Protein AF-A0AAN6Y823-F1 (afdb_monomer_lite)

pLDDT: mean 75.79, std 16.63, range [39.41, 92.19]

Structure (mmCIF, N/CA/C/O backbone):
data_AF-A0AAN6Y823-F1
#
_entry.id   AF-A0AAN6Y823-F1
#
loop_
_atom_site.group_PDB
_atom_site.id
_atom_site.type_symbol
_atom_site.label_atom_id
_atom_site.label_alt_id
_atom_site.label_comp_id
_atom_site.label_asym_id
_atom_site.label_entity_id
_atom_site.label_seq_id
_atom_site.pdbx_PDB_ins_code
_atom_site.Cartn_x
_atom_site.Cartn_y
_atom_site.Cartn_z
_atom_site.occupancy
_atom_site.B_iso_or_equiv
_atom_site.auth_seq_id
_atom_site.auth_comp_id
_atom_site.auth_asym_id
_atom_site.auth_atom_id
_atom_site.pdbx_PDB_model_num
ATOM 1 N N . MET A 1 1 ? 47.765 -9.148 41.976 1.00 39.41 1 MET A N 1
ATOM 2 C CA . MET A 1 1 ? 47.552 -10.336 41.123 1.00 39.41 1 MET A CA 1
ATOM 3 C C . MET A 1 1 ? 46.066 -10.441 40.798 1.00 39.41 1 MET A C 1
ATOM 5 O O . MET A 1 1 ? 45.296 -10.513 41.737 1.00 39.41 1 MET A O 1
ATOM 9 N N . ARG A 1 2 ? 45.743 -10.462 39.492 1.00 42.59 2 ARG A N 1
ATOM 10 C CA . ARG A 1 2 ? 44.632 -11.180 38.817 1.00 42.59 2 ARG A CA 1
ATOM 11 C C . ARG A 1 2 ? 43.176 -10.751 39.120 1.00 42.59 2 ARG A C 1
ATOM 13 O O . ARG A 1 2 ? 42.735 -10.850 40.251 1.00 42.59 2 ARG A O 1
ATOM 20 N N . PHE A 1 3 ? 42.524 -10.086 38.146 1.00 47.94 3 PHE A N 1
ATOM 21 C CA . PHE A 1 3 ? 41.499 -10.596 37.183 1.00 47.94 3 PHE A CA 1
ATOM 22 C C . PHE A 1 3 ? 40.163 -10.895 37.886 1.00 47.94 3 PHE A C 1
ATOM 24 O O . PHE A 1 3 ? 40.153 -11.687 38.811 1.00 47.94 3 PHE A O 1
ATOM 31 N N . THR A 1 4 ? 39.030 -10.251 37.588 1.00 53.34 4 THR A N 1
ATOM 32 C CA . THR A 1 4 ? 38.210 -10.333 36.354 1.00 53.34 4 THR A CA 1
ATOM 33 C C . THR A 1 4 ? 37.095 -9.273 36.457 1.00 53.34 4 THR A C 1
ATOM 35 O O . THR A 1 4 ? 36.375 -9.251 37.447 1.00 53.34 4 THR A O 1
ATOM 38 N N . THR A 1 5 ? 37.006 -8.251 35.606 1.00 61.41 5 THR A N 1
ATOM 39 C CA . THR A 1 5 ? 36.263 -8.208 34.327 1.00 61.41 5 THR A CA 1
ATOM 40 C C . THR A 1 5 ? 34.922 -8.957 34.321 1.00 61.41 5 THR A C 1
ATOM 42 O O . THR A 1 5 ? 34.870 -10.128 33.966 1.00 61.41 5 THR A O 1
ATOM 45 N N . THR A 1 6 ? 33.820 -8.253 34.587 1.00 57.88 6 THR A N 1
ATOM 46 C CA . THR A 1 6 ? 32.497 -8.601 34.039 1.00 57.88 6 THR A CA 1
ATOM 47 C C . THR A 1 6 ? 31.843 -7.336 33.512 1.00 57.88 6 THR A C 1
ATOM 49 O O . THR A 1 6 ? 31.247 -6.544 34.238 1.00 57.88 6 THR A O 1
ATOM 52 N N . VAL A 1 7 ? 32.047 -7.148 32.214 1.00 51.66 7 VAL A N 1
ATOM 53 C CA . VAL A 1 7 ? 31.394 -6.167 31.361 1.00 51.66 7 VAL A CA 1
ATOM 54 C C . VAL A 1 7 ? 29.897 -6.476 31.379 1.00 51.66 7 VAL A C 1
ATOM 56 O O . VAL A 1 7 ? 29.468 -7.478 30.813 1.00 51.66 7 VAL A O 1
ATOM 59 N N . PHE A 1 8 ? 29.097 -5.630 32.028 1.00 47.31 8 PHE A N 1
ATOM 60 C CA . PHE A 1 8 ? 27.653 -5.604 31.806 1.00 47.31 8 PHE A CA 1
ATOM 61 C C . PHE A 1 8 ? 27.423 -5.043 30.399 1.00 47.31 8 PHE A C 1
ATOM 63 O O . PHE A 1 8 ? 27.243 -3.842 30.204 1.00 47.31 8 PHE A O 1
ATOM 70 N N . GLN A 1 9 ? 27.496 -5.916 29.392 1.00 46.09 9 GLN A N 1
ATOM 71 C CA . GLN A 1 9 ? 26.961 -5.618 28.073 1.00 46.09 9 GLN A CA 1
ATOM 72 C C . GLN A 1 9 ? 25.439 -5.549 28.202 1.00 46.09 9 GLN A C 1
ATOM 74 O O . GLN A 1 9 ? 24.729 -6.540 28.051 1.00 46.09 9 GLN A O 1
ATOM 79 N N . LEU A 1 10 ? 24.942 -4.349 28.497 1.00 50.97 10 LEU A N 1
ATOM 80 C CA . LEU A 1 10 ? 23.605 -3.929 28.109 1.00 50.97 10 LEU A CA 1
ATOM 81 C C . LEU A 1 10 ? 23.568 -3.970 26.582 1.00 50.97 10 LEU A C 1
ATOM 83 O O . LEU A 1 10 ? 23.885 -2.998 25.899 1.00 50.97 10 LEU A O 1
ATOM 87 N N . VAL A 1 11 ? 23.230 -5.142 26.050 1.00 53.00 11 VAL A N 1
ATOM 88 C CA . VAL A 1 11 ? 22.775 -5.292 24.676 1.00 53.00 11 VAL A CA 1
ATOM 89 C C . VAL A 1 11 ? 21.471 -4.512 24.613 1.00 53.00 11 VAL A C 1
ATOM 91 O O . VAL A 1 11 ? 20.400 -5.016 24.944 1.00 53.00 11 VAL A O 1
ATOM 94 N N . ALA A 1 12 ? 21.587 -3.231 24.264 1.00 50.94 12 ALA A N 1
ATOM 95 C CA . ALA A 1 12 ? 20.480 -2.447 23.772 1.00 50.94 12 ALA A CA 1
ATOM 96 C C . ALA A 1 12 ? 19.975 -3.192 22.539 1.00 50.94 12 ALA A C 1
ATOM 98 O O . ALA A 1 12 ? 20.518 -3.066 21.442 1.00 50.94 12 ALA A O 1
ATOM 99 N N . VAL A 1 13 ? 18.961 -4.028 22.750 1.00 50.78 13 VAL A N 1
ATOM 100 C CA . VAL A 1 13 ? 18.085 -4.507 21.695 1.00 50.78 13 VAL A CA 1
ATOM 101 C C . VAL A 1 13 ? 17.382 -3.253 21.192 1.00 50.78 13 VAL A C 1
ATOM 103 O O . VAL A 1 13 ? 16.276 -2.918 21.606 1.00 50.78 13 VAL A O 1
ATOM 106 N N . LEU A 1 14 ? 18.073 -2.505 20.330 1.00 46.41 14 LEU A N 1
ATOM 107 C CA . LEU A 1 14 ? 17.436 -1.639 19.364 1.00 46.41 14 LEU A CA 1
ATOM 108 C C . LEU A 1 14 ? 16.633 -2.591 18.490 1.00 46.41 14 LEU A C 1
ATOM 110 O O . LEU A 1 14 ? 17.108 -3.097 17.476 1.00 46.41 14 LEU A O 1
ATOM 114 N N . THR A 1 15 ? 15.412 -2.880 18.936 1.00 50.06 15 THR A N 1
ATOM 115 C CA . THR A 1 15 ? 14.332 -3.243 18.042 1.00 50.06 15 THR A CA 1
ATOM 116 C C . THR A 1 15 ? 14.347 -2.160 16.985 1.00 50.06 15 THR A C 1
ATOM 118 O O . THR A 1 15 ? 13.946 -1.023 17.247 1.00 50.06 15 THR A O 1
ATOM 121 N N . ALA A 1 16 ? 14.913 -2.489 15.827 1.00 45.00 16 ALA A N 1
ATOM 122 C CA . ALA A 1 16 ? 14.675 -1.753 14.615 1.00 45.00 16 ALA A CA 1
ATOM 123 C C . ALA A 1 16 ? 13.155 -1.685 14.514 1.00 45.00 16 ALA A C 1
ATOM 125 O O . ALA A 1 16 ? 12.492 -2.664 14.169 1.00 45.00 16 ALA A O 1
ATOM 126 N N . VAL A 1 17 ? 12.593 -0.546 14.914 1.0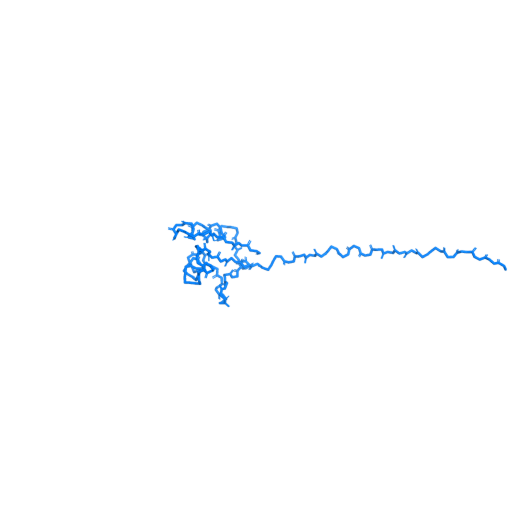0 46.94 17 VAL A N 1
ATOM 127 C CA . VAL A 1 17 ? 11.282 -0.129 14.466 1.00 46.94 17 VAL A CA 1
ATOM 128 C C . VAL A 1 17 ? 11.517 0.055 12.982 1.00 46.94 17 VAL A C 1
ATOM 130 O O . VAL A 1 17 ? 11.950 1.111 12.528 1.00 46.94 17 VAL A O 1
ATOM 133 N N . VAL A 1 18 ? 11.387 -1.046 12.244 1.00 47.66 18 VAL A N 1
ATOM 134 C CA . VAL A 1 18 ? 11.244 -1.024 10.805 1.00 47.66 18 VAL A CA 1
ATOM 135 C C . VAL A 1 18 ? 9.978 -0.214 10.647 1.00 47.66 18 VAL A C 1
ATOM 137 O O . VAL A 1 18 ? 8.887 -0.738 10.840 1.00 47.66 18 VAL A O 1
ATOM 140 N N . ALA A 1 19 ? 10.116 1.098 10.476 1.00 47.53 19 ALA A N 1
ATOM 141 C CA . ALA A 1 19 ? 9.026 1.902 9.993 1.00 47.53 19 ALA A CA 1
ATOM 142 C C . ALA A 1 19 ? 8.715 1.263 8.637 1.00 47.53 19 ALA A C 1
ATOM 144 O O . ALA A 1 19 ? 9.578 1.338 7.755 1.00 47.53 19 ALA A O 1
ATOM 145 N N . PRO A 1 20 ? 7.575 0.559 8.472 1.00 47.81 20 PRO A N 1
ATOM 146 C CA . PRO A 1 20 ? 7.136 0.235 7.130 1.00 47.81 20 PRO A CA 1
ATOM 147 C C . PRO A 1 20 ? 7.146 1.569 6.394 1.00 47.81 20 PRO A C 1
ATOM 149 O O . PRO A 1 20 ? 6.652 2.568 6.931 1.00 47.81 20 PRO A O 1
ATOM 152 N N . ALA A 1 21 ? 7.843 1.651 5.268 1.00 53.25 21 ALA A N 1
ATOM 153 C CA . ALA A 1 21 ? 7.815 2.851 4.456 1.00 53.25 21 ALA A CA 1
ATOM 154 C C . ALA A 1 21 ? 6.381 2.949 3.929 1.00 53.25 21 ALA A C 1
ATOM 156 O O . ALA A 1 21 ? 6.076 2.367 2.896 1.00 53.25 21 ALA A O 1
ATOM 157 N N . MET A 1 22 ? 5.521 3.620 4.709 1.00 67.88 22 MET A N 1
ATOM 158 C CA . MET A 1 22 ? 4.062 3.566 4.646 1.00 67.88 22 MET A CA 1
ATOM 159 C C . MET A 1 22 ? 3.565 4.128 3.322 1.00 67.88 22 MET A C 1
ATOM 161 O O . MET A 1 22 ? 3.183 5.297 3.223 1.00 67.88 22 MET A O 1
ATOM 165 N N . ALA A 1 23 ? 3.570 3.288 2.299 1.00 80.00 23 ALA A N 1
ATOM 166 C CA . ALA A 1 23 ? 3.290 3.665 0.931 1.00 80.00 23 ALA A CA 1
ATOM 167 C C . ALA A 1 23 ? 2.529 2.536 0.239 1.00 80.00 23 ALA A C 1
ATOM 169 O O . ALA A 1 23 ? 2.949 1.381 0.281 1.00 80.00 23 ALA A O 1
ATOM 170 N N . CYS A 1 24 ? 1.396 2.864 -0.380 1.00 84.94 24 CYS A N 1
ATOM 171 C CA . CYS A 1 24 ? 0.649 1.934 -1.216 1.00 84.94 24 CYS A CA 1
ATOM 172 C C . CYS A 1 24 ? 0.817 2.295 -2.697 1.00 84.94 24 CYS A C 1
ATOM 174 O O . CYS A 1 24 ? 0.822 3.474 -3.058 1.00 84.94 24 CYS A O 1
ATOM 176 N N . TYR A 1 25 ? 0.901 1.277 -3.548 1.00 89.19 25 TYR A N 1
ATOM 177 C CA . TYR A 1 25 ? 0.878 1.397 -5.000 1.00 89.19 25 TYR A CA 1
ATOM 178 C C . TYR A 1 25 ? 0.143 0.220 -5.653 1.00 89.19 25 TYR A C 1
ATOM 180 O O . TYR A 1 25 ? 0.092 -0.880 -5.101 1.00 89.19 25 TYR A O 1
ATOM 188 N N . CYS A 1 26 ? -0.487 0.468 -6.798 1.00 89.94 26 CYS A N 1
ATOM 189 C CA . CYS A 1 26 ? -1.079 -0.558 -7.649 1.00 89.94 26 CYS A CA 1
ATOM 190 C C . CYS A 1 26 ? 0.008 -1.113 -8.581 1.00 89.94 26 CYS A C 1
ATOM 192 O O . CYS A 1 26 ? 0.815 -0.363 -9.131 1.00 89.94 26 CYS A O 1
ATOM 194 N N . VAL A 1 27 ? 0.063 -2.436 -8.726 1.00 88.94 27 VAL A N 1
ATOM 195 C CA . VAL A 1 27 ? 1.029 -3.136 -9.580 1.00 88.94 27 VAL A CA 1
ATOM 196 C C . VAL A 1 27 ? 0.279 -3.992 -10.586 1.00 88.94 27 VAL A C 1
ATOM 198 O O . VAL A 1 27 ? -0.558 -4.813 -10.207 1.00 88.94 27 VAL A O 1
ATOM 201 N N . ASN A 1 28 ? 0.611 -3.843 -11.860 1.00 87.12 28 ASN A N 1
ATOM 202 C CA . ASN A 1 28 ? 0.115 -4.675 -12.948 1.00 87.12 28 ASN A CA 1
ATOM 203 C C . ASN A 1 28 ? 1.228 -5.622 -13.456 1.00 87.12 28 ASN A C 1
ATOM 205 O O . ASN A 1 28 ? 2.327 -5.670 -12.903 1.00 87.12 28 ASN A O 1
ATOM 209 N N . ASN A 1 29 ? 0.958 -6.395 -14.514 1.00 81.62 29 ASN A N 1
ATOM 210 C CA . ASN A 1 29 ? 1.948 -7.318 -15.094 1.00 81.62 29 ASN A CA 1
ATOM 211 C C . ASN A 1 29 ? 3.184 -6.615 -15.696 1.00 81.62 29 ASN A C 1
ATOM 213 O O . ASN A 1 29 ? 4.199 -7.270 -15.915 1.00 81.62 29 ASN A O 1
ATOM 217 N N . ALA A 1 30 ? 3.109 -5.308 -15.965 1.00 80.56 30 ALA A N 1
ATOM 218 C CA . ALA A 1 30 ? 4.212 -4.496 -16.476 1.00 80.56 30 ALA A CA 1
ATOM 219 C C . ALA A 1 30 ? 5.016 -3.790 -15.362 1.00 80.56 30 ALA A C 1
ATOM 221 O O . ALA A 1 30 ? 6.131 -3.339 -15.619 1.00 80.56 30 ALA A O 1
ATOM 222 N N . GLY A 1 31 ? 4.493 -3.712 -14.133 1.00 80.56 31 GLY A N 1
ATOM 223 C CA . GLY A 1 31 ? 5.154 -3.078 -12.992 1.00 80.56 31 GLY A CA 1
ATOM 224 C C . GLY A 1 31 ? 4.229 -2.159 -12.196 1.00 80.56 31 GLY A C 1
ATOM 225 O O . GLY A 1 31 ? 3.014 -2.341 -12.179 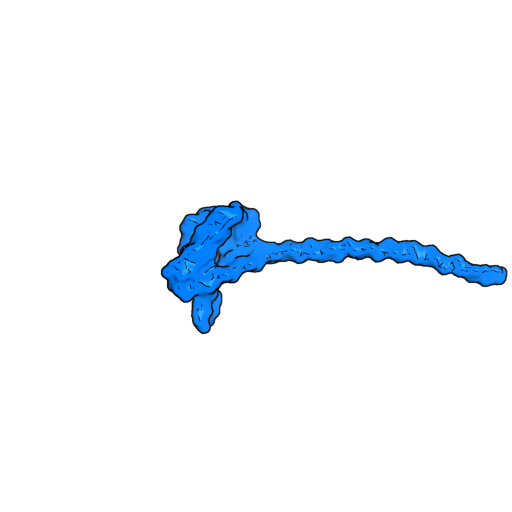1.00 80.56 31 GLY A O 1
ATOM 226 N N . ALA A 1 32 ? 4.812 -1.193 -11.480 1.00 81.12 32 ALA A N 1
ATOM 227 C CA . ALA A 1 32 ? 4.047 -0.199 -10.731 1.00 81.12 32 ALA A CA 1
ATOM 228 C C . ALA A 1 32 ? 3.284 0.726 -11.692 1.00 81.12 32 ALA A C 1
ATOM 230 O O . ALA A 1 32 ? 3.885 1.362 -12.560 1.00 81.12 32 ALA A O 1
ATOM 231 N N . ASP A 1 33 ? 1.969 0.803 -11.514 1.00 85.81 33 ASP A N 1
ATOM 232 C CA . ASP A 1 33 ? 1.084 1.621 -12.331 1.00 85.81 33 ASP A CA 1
ATOM 233 C C . ASP A 1 33 ? 0.762 2.925 -11.600 1.00 85.81 33 ASP A C 1
ATOM 235 O O . ASP A 1 33 ? -0.060 2.992 -10.679 1.00 85.81 33 ASP A O 1
ATOM 239 N N . ASN A 1 34 ? 1.475 3.984 -11.969 1.00 86.94 34 ASN A N 1
ATOM 240 C CA . ASN A 1 34 ? 1.382 5.262 -11.268 1.00 86.94 34 ASN A CA 1
ATOM 241 C C . ASN A 1 34 ? 0.027 5.947 -11.488 1.00 86.94 34 ASN A C 1
ATOM 243 O O . ASN A 1 34 ? -0.436 6.665 -10.602 1.00 86.94 34 ASN A O 1
ATOM 247 N N . GLU A 1 35 ? -0.606 5.739 -12.645 1.00 87.75 35 GLU A N 1
ATOM 248 C CA . GLU A 1 35 ? -1.880 6.374 -12.996 1.00 87.75 35 GLU A CA 1
ATOM 249 C C . GLU A 1 35 ? -3.023 5.801 -12.154 1.00 87.75 35 GLU A C 1
ATOM 251 O O . GLU A 1 35 ? -3.757 6.542 -11.489 1.00 87.75 35 GLU A O 1
ATOM 256 N N . SER A 1 36 ? -3.115 4.476 -12.089 1.00 87.44 36 SER A N 1
ATOM 257 C CA . SER A 1 36 ? -4.105 3.791 -11.270 1.00 87.44 36 SER A CA 1
ATOM 258 C C . SER A 1 36 ? -3.809 3.964 -9.790 1.00 87.44 36 SER A C 1
ATOM 260 O O . SER A 1 36 ? -4.731 4.189 -9.006 1.00 87.44 36 SER A O 1
ATOM 262 N N . THR A 1 37 ? -2.531 3.997 -9.397 1.00 88.00 37 THR A N 1
ATOM 263 C CA . THR A 1 37 ? -2.166 4.341 -8.021 1.00 88.00 37 THR A CA 1
ATOM 264 C C . THR A 1 37 ? -2.636 5.742 -7.644 1.00 88.00 37 THR A C 1
ATOM 266 O O . THR A 1 37 ? -3.251 5.902 -6.591 1.00 88.00 37 THR A O 1
ATOM 269 N N . LEU A 1 38 ? -2.386 6.757 -8.474 1.00 89.56 38 LEU A N 1
ATOM 270 C CA . LEU A 1 38 ? -2.842 8.127 -8.233 1.00 89.56 38 LEU A CA 1
ATOM 271 C C . LEU A 1 38 ? -4.366 8.174 -8.087 1.00 89.56 38 LEU A C 1
ATOM 273 O O . LEU A 1 38 ? -4.886 8.751 -7.127 1.00 89.56 38 LEU A O 1
ATOM 277 N N . LYS A 1 39 ? -5.083 7.539 -9.017 1.00 90.38 39 LYS A N 1
ATOM 278 C CA . LYS A 1 39 ? -6.545 7.468 -9.003 1.00 90.38 39 LYS A CA 1
ATOM 279 C C . LYS A 1 39 ? -7.059 6.817 -7.719 1.00 90.38 39 LYS A C 1
ATOM 281 O O . LYS A 1 39 ? -7.869 7.412 -7.009 1.00 90.38 39 LYS A O 1
ATOM 286 N N . CYS A 1 40 ? -6.526 5.650 -7.369 1.00 89.81 40 CYS A N 1
ATOM 287 C CA . CYS A 1 40 ? -6.913 4.913 -6.173 1.00 89.81 40 CYS A CA 1
ATOM 288 C C . CYS A 1 40 ? -6.506 5.619 -4.878 1.00 89.81 40 CYS A C 1
ATOM 290 O O . CYS A 1 40 ? -7.224 5.538 -3.879 1.00 89.81 40 CYS A O 1
ATOM 292 N N . CYS A 1 41 ? -5.389 6.348 -4.884 1.00 90.00 41 CYS A N 1
ATOM 293 C CA . CYS A 1 41 ? -4.954 7.173 -3.764 1.00 90.00 41 CYS A CA 1
ATOM 294 C C . CYS A 1 41 ? -5.947 8.305 -3.499 1.00 90.00 41 CYS A C 1
ATOM 296 O O . CYS A 1 41 ? -6.380 8.490 -2.360 1.00 90.00 41 CYS A O 1
ATOM 298 N N . ASN A 1 42 ? -6.367 9.002 -4.556 1.00 89.44 42 ASN A N 1
ATOM 299 C CA . ASN A 1 42 ? -7.365 10.062 -4.468 1.00 89.44 42 ASN A CA 1
ATOM 300 C C . ASN A 1 42 ? -8.741 9.521 -4.047 1.00 89.44 42 ASN A C 1
ATOM 302 O O . ASN A 1 42 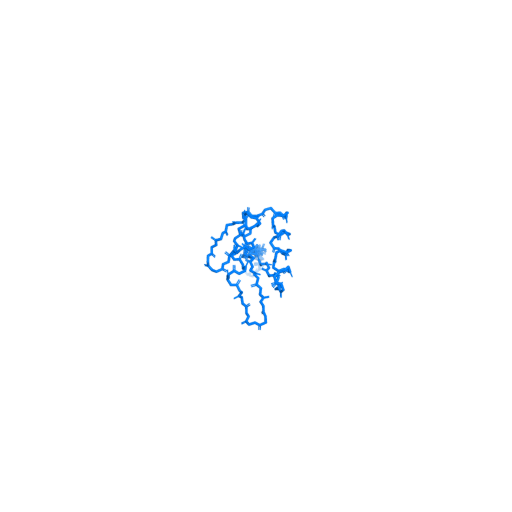? -9.362 10.092 -3.153 1.00 89.44 42 ASN A O 1
ATOM 306 N N . GLU A 1 43 ? -9.196 8.390 -4.602 1.00 88.69 43 GLU A N 1
ATOM 307 C CA . GLU A 1 43 ? -10.462 7.747 -4.195 1.00 88.69 43 GLU A CA 1
ATOM 308 C C . GLU A 1 43 ? -10.458 7.313 -2.723 1.00 88.69 43 GLU A C 1
ATOM 310 O O . GLU A 1 43 ? -11.466 7.407 -2.017 1.00 88.69 43 GLU A O 1
ATOM 315 N N . ALA A 1 44 ? -9.312 6.848 -2.231 1.00 87.38 44 ALA A N 1
ATOM 316 C CA . ALA A 1 44 ? -9.145 6.496 -0.832 1.00 87.38 44 ALA A CA 1
ATOM 317 C C . ALA A 1 44 ? -9.009 7.721 0.092 1.00 87.38 44 ALA A C 1
ATOM 319 O O . ALA A 1 44 ? -9.082 7.566 1.312 1.00 87.38 44 ALA A O 1
ATOM 320 N N . GLY A 1 45 ? -8.822 8.930 -0.447 1.00 85.62 45 GLY A N 1
ATOM 321 C CA . GLY A 1 45 ? -8.514 10.135 0.328 1.00 85.62 45 GLY A CA 1
ATOM 322 C C . GLY A 1 45 ? -7.128 10.084 0.982 1.00 85.62 45 GLY A C 1
ATOM 323 O O . GLY A 1 45 ? -6.946 10.607 2.081 1.00 85.62 45 GLY A O 1
ATOM 324 N N . GLY A 1 46 ? -6.186 9.377 0.355 1.00 84.31 46 GLY A N 1
ATOM 325 C CA . GLY A 1 46 ? -4.779 9.352 0.742 1.00 84.31 46 GLY A CA 1
ATOM 326 C C . GLY A 1 46 ? -4.021 10.570 0.218 1.00 84.31 46 GLY A C 1
ATOM 327 O O . GLY A 1 46 ? -4.537 11.359 -0.574 1.00 84.31 46 GLY A O 1
ATOM 328 N N . LYS A 1 47 ? -2.772 10.730 0.660 1.00 86.38 47 LYS A N 1
ATOM 329 C CA . LYS A 1 47 ? -1.880 11.761 0.122 1.00 86.38 47 LYS A CA 1
ATOM 330 C C . LYS A 1 47 ? -1.043 11.165 -0.995 1.00 86.38 47 LYS A C 1
ATOM 332 O O . LYS A 1 47 ? -0.235 10.272 -0.757 1.00 86.38 47 LYS A O 1
ATOM 337 N N . TRP A 1 48 ? -1.232 11.659 -2.211 1.00 85.19 48 TRP A N 1
ATOM 338 C CA . TRP A 1 48 ? -0.393 11.260 -3.331 1.00 85.19 48 TRP A CA 1
ATOM 339 C C . TRP A 1 48 ? 0.981 11.923 -3.243 1.00 85.19 48 TRP A C 1
ATOM 341 O O . TRP A 1 48 ? 1.088 13.144 -3.127 1.00 85.19 48 TRP A O 1
ATOM 351 N N . LYS A 1 49 ? 2.032 11.113 -3.343 1.00 84.75 49 LYS A N 1
ATOM 352 C CA . LYS A 1 49 ? 3.427 11.539 -3.373 1.00 84.75 49 LYS A CA 1
ATOM 353 C C . LYS A 1 49 ? 4.158 10.719 -4.418 1.00 84.75 49 LYS A C 1
ATOM 355 O O . LYS A 1 49 ? 4.635 9.628 -4.130 1.00 84.75 49 LYS A O 1
ATOM 360 N N . TYR A 1 50 ? 4.215 11.255 -5.633 1.00 79.75 50 TYR A N 1
ATOM 361 C CA . TYR A 1 50 ? 4.738 10.557 -6.803 1.00 79.75 50 TYR A CA 1
ATOM 362 C C . TYR A 1 50 ? 6.032 9.770 -6.498 1.00 79.75 50 TYR A C 1
ATOM 364 O O . TYR A 1 50 ? 6.979 10.370 -5.977 1.00 79.75 50 TYR A O 1
ATOM 372 N N . PRO A 1 51 ? 6.106 8.465 -6.827 1.00 71.75 51 PRO A N 1
ATOM 373 C CA . PRO A 1 51 ? 5.099 7.623 -7.501 1.00 71.75 51 PRO A CA 1
ATOM 374 C C . PRO A 1 51 ? 4.181 6.808 -6.554 1.00 71.75 51 PRO A C 1
ATOM 376 O O . PRO A 1 51 ? 3.626 5.791 -6.953 1.00 71.75 51 PRO A O 1
ATOM 379 N N . LEU A 1 52 ? 4.038 7.199 -5.287 1.00 82.94 52 LEU A N 1
ATOM 380 C CA . LEU A 1 52 ? 3.418 6.397 -4.227 1.00 82.94 52 LEU A CA 1
ATOM 381 C C . LEU A 1 52 ? 2.215 7.103 -3.580 1.00 82.94 52 LEU A C 1
ATOM 383 O O . LEU A 1 52 ? 2.153 8.329 -3.504 1.00 82.94 52 LEU A O 1
ATOM 387 N N . CYS A 1 53 ? 1.293 6.336 -3.002 1.00 86.62 53 CYS A N 1
ATOM 388 C CA . CYS A 1 53 ? 0.282 6.868 -2.089 1.00 86.62 53 CYS A CA 1
ATOM 389 C C . CYS A 1 53 ? 0.773 6.771 -0.639 1.00 86.62 53 CYS A C 1
ATOM 391 O O . CYS A 1 53 ? 0.967 5.663 -0.146 1.00 86.62 53 CYS A O 1
ATOM 393 N N . GLU A 1 54 ? 0.964 7.888 0.066 1.00 86.06 54 GLU A N 1
ATOM 394 C CA . GLU A 1 54 ? 1.364 7.882 1.479 1.00 86.06 54 GLU A CA 1
ATOM 395 C C . GLU A 1 54 ? 0.243 7.315 2.356 1.00 86.06 54 GLU A C 1
ATOM 397 O O . GLU A 1 54 ? -0.842 7.890 2.478 1.00 86.06 54 GLU A O 1
ATOM 402 N N . THR A 1 55 ? 0.534 6.207 3.035 1.00 75.75 55 THR A N 1
ATOM 403 C CA . THR A 1 55 ? -0.436 5.494 3.875 1.00 75.75 55 THR A CA 1
ATOM 404 C C . THR A 1 55 ? -0.296 5.800 5.352 1.00 75.75 55 THR A C 1
ATOM 406 O O . THR A 1 55 ? -1.202 5.478 6.118 1.00 75.75 55 THR A O 1
ATOM 409 N N . PHE A 1 56 ? 0.766 6.509 5.750 1.00 72.56 56 PHE A N 1
ATOM 410 C CA . PHE A 1 56 ? 0.911 7.043 7.107 1.00 72.56 56 PHE A CA 1
ATOM 411 C C . PHE A 1 56 ? -0.276 7.935 7.494 1.00 72.56 56 PHE A C 1
ATOM 413 O O . PHE A 1 56 ? -0.751 7.904 8.624 1.00 72.56 56 PHE A O 1
ATOM 420 N N . SER A 1 57 ? -0.791 8.705 6.531 1.00 70.25 57 SER A N 1
ATOM 421 C CA . SER A 1 57 ? -1.953 9.577 6.734 1.00 70.25 57 SER A CA 1
ATOM 422 C C . SER A 1 57 ? -3.294 8.860 6.520 1.00 70.25 57 SER A C 1
ATOM 424 O O . SER A 1 57 ? -4.341 9.489 6.649 1.00 70.25 57 SER A O 1
ATOM 426 N N . MET A 1 58 ? -3.288 7.569 6.168 1.00 80.06 58 MET A N 1
ATOM 427 C CA . MET A 1 58 ? -4.493 6.819 5.816 1.00 80.06 58 MET A CA 1
ATOM 428 C C . MET A 1 58 ? -4.977 5.949 6.974 1.00 80.06 58 MET A C 1
ATOM 430 O O . MET A 1 58 ? -4.268 5.091 7.506 1.00 80.06 58 MET A O 1
ATOM 434 N N . THR A 1 59 ? -6.258 6.078 7.296 1.00 85.31 59 THR A N 1
ATOM 435 C CA . THR A 1 59 ? -6.946 5.134 8.182 1.00 85.31 59 THR A CA 1
ATOM 436 C C . THR A 1 59 ? -7.019 3.735 7.551 1.00 85.31 59 THR A C 1
ATOM 438 O O . THR A 1 59 ? -6.883 3.555 6.337 1.00 85.31 59 THR A O 1
ATOM 441 N N . ARG A 1 60 ? -7.274 2.702 8.367 1.00 83.38 60 ARG A N 1
ATOM 442 C CA . ARG A 1 60 ? -7.449 1.318 7.883 1.00 83.38 60 ARG A CA 1
ATOM 443 C C . ARG A 1 60 ? -8.524 1.219 6.793 1.00 83.38 60 ARG A C 1
ATOM 445 O O . ARG A 1 60 ? -8.311 0.542 5.793 1.00 83.38 60 ARG A O 1
ATOM 452 N N . SER A 1 61 ? -9.635 1.938 6.948 1.00 87.56 61 SER A N 1
ATOM 453 C CA . SER A 1 61 ? -10.717 1.980 5.958 1.00 87.56 61 SER A CA 1
ATOM 454 C C . SER A 1 61 ? -10.270 2.586 4.629 1.00 87.56 61 SER A C 1
ATOM 456 O O . SER A 1 61 ? -10.643 2.087 3.573 1.00 87.56 61 SER A O 1
ATOM 458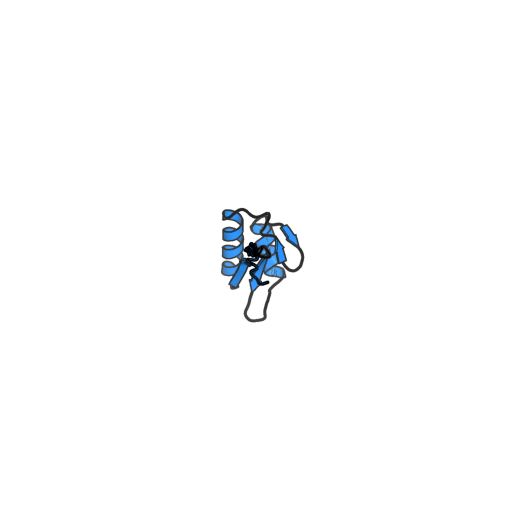 N N . GLN A 1 62 ? -9.439 3.630 4.661 1.00 88.50 62 GLN A N 1
ATOM 459 C CA . GLN A 1 62 ? -8.883 4.232 3.447 1.00 88.50 62 GLN A CA 1
ATOM 460 C C . GLN A 1 62 ? -7.907 3.281 2.751 1.00 88.50 62 GLN A C 1
ATOM 462 O O . GLN A 1 62 ? -7.973 3.126 1.537 1.00 88.50 62 GLN A O 1
ATOM 467 N N . ARG A 1 63 ? -7.060 2.565 3.502 1.00 86.12 63 ARG A N 1
ATOM 468 C CA . ARG A 1 63 ? -6.199 1.520 2.920 1.00 86.12 63 ARG A CA 1
ATOM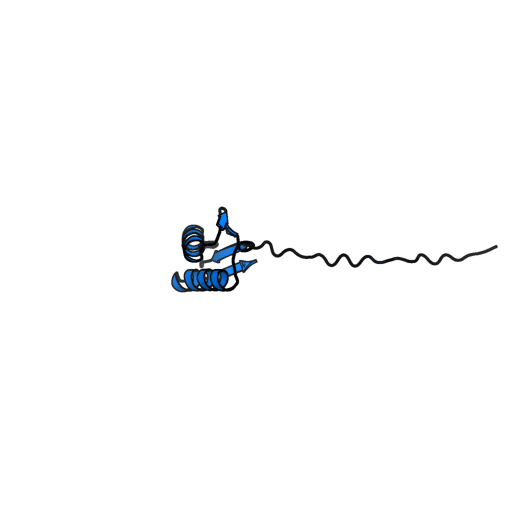 469 C C . ARG A 1 63 ? -7.006 0.419 2.232 1.00 86.12 63 ARG A C 1
ATOM 471 O O . ARG A 1 63 ? -6.660 0.023 1.127 1.00 86.12 63 ARG A O 1
ATOM 478 N N . ILE A 1 64 ? -8.107 -0.027 2.836 1.00 88.69 64 ILE A N 1
ATOM 479 C CA . ILE A 1 64 ? -9.005 -1.012 2.213 1.00 88.69 64 ILE A CA 1
ATOM 480 C C . ILE A 1 64 ? -9.647 -0.438 0.940 1.00 88.69 64 ILE A C 1
ATOM 482 O O . ILE A 1 64 ? -9.698 -1.125 -0.075 1.00 88.69 64 ILE A O 1
ATOM 486 N N . LYS A 1 65 ? -10.086 0.831 0.948 1.00 89.88 65 LYS A N 1
ATOM 487 C CA . LYS A 1 65 ? -10.602 1.504 -0.260 1.00 89.88 65 LYS A CA 1
ATOM 488 C C . LYS A 1 65 ? -9.566 1.536 -1.384 1.00 89.88 65 LYS A C 1
ATOM 490 O O . LYS A 1 65 ? -9.906 1.210 -2.517 1.00 89.88 65 LYS A O 1
ATOM 495 N N . PHE A 1 66 ? -8.317 1.867 -1.060 1.00 89.81 66 PHE A N 1
ATOM 496 C CA . PHE A 1 66 ? -7.211 1.848 -2.014 1.00 89.81 66 PHE A CA 1
ATOM 497 C C . PHE A 1 66 ? -6.997 0.443 -2.596 1.00 89.81 66 PHE A C 1
ATOM 499 O O . PHE A 1 66 ? -6.979 0.274 -3.812 1.00 89.81 66 PHE A O 1
ATOM 506 N N . GLN A 1 67 ? -6.912 -0.578 -1.735 1.00 89.12 67 GLN A N 1
ATOM 507 C CA . GLN A 1 67 ? -6.725 -1.972 -2.153 1.00 89.12 67 GLN A CA 1
ATOM 508 C C . GLN A 1 67 ? -7.855 -2.461 -3.068 1.00 89.12 67 GLN A C 1
ATOM 510 O O . GLN A 1 67 ? -7.600 -3.080 -4.103 1.00 89.12 67 GLN A O 1
ATOM 515 N N . ASN A 1 68 ? -9.099 -2.135 -2.717 1.00 92.19 68 ASN A N 1
ATOM 516 C CA . ASN A 1 68 ? -10.269 -2.456 -3.526 1.00 92.19 68 ASN A CA 1
ATOM 517 C C . ASN A 1 68 ? -10.246 -1.730 -4.873 1.00 92.19 68 ASN A C 1
ATOM 519 O O . ASN A 1 68 ? -10.649 -2.314 -5.874 1.00 92.19 68 ASN A O 1
ATOM 523 N N . CYS A 1 69 ? -9.776 -0.482 -4.915 1.00 90.81 69 CYS A N 1
ATOM 524 C CA . CYS A 1 69 ? -9.645 0.264 -6.160 1.00 90.81 69 CYS A CA 1
ATOM 525 C C . CYS A 1 69 ? -8.622 -0.382 -7.105 1.00 90.81 69 CYS A C 1
ATOM 527 O O . CYS A 1 69 ? -8.999 -0.693 -8.231 1.00 90.81 69 CYS A O 1
ATOM 529 N N . CYS A 1 70 ? -7.403 -0.702 -6.642 1.00 90.00 70 CYS A N 1
ATOM 530 C CA .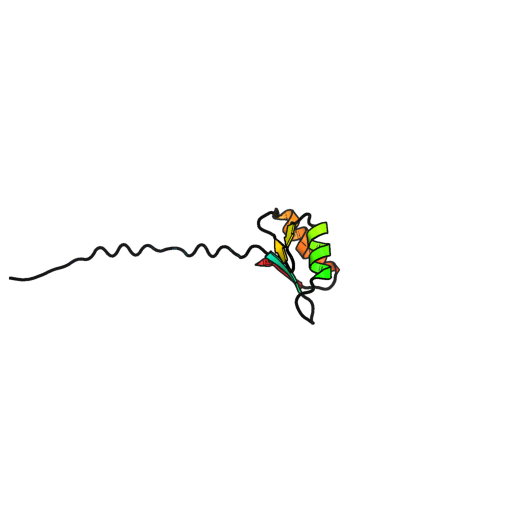 CYS A 1 70 ? -6.419 -1.400 -7.486 1.00 90.00 70 CYS A CA 1
ATOM 531 C C . CYS A 1 70 ? -6.992 -2.726 -8.007 1.00 90.00 70 CYS A C 1
ATOM 533 O O . CYS A 1 70 ? -6.931 -3.023 -9.196 1.00 90.00 70 CYS A O 1
ATOM 535 N N . THR A 1 71 ? -7.642 -3.495 -7.126 1.00 90.56 71 THR A N 1
ATOM 536 C CA . THR A 1 71 ? -8.238 -4.788 -7.500 1.00 90.56 71 THR A CA 1
ATOM 537 C C . THR A 1 71 ? -9.334 -4.621 -8.561 1.00 90.56 71 THR A C 1
ATOM 539 O O . THR A 1 71 ? -9.419 -5.423 -9.487 1.00 90.56 71 THR A O 1
ATOM 542 N N . ARG A 1 72 ? -10.155 -3.562 -8.476 1.00 90.94 72 ARG A N 1
ATOM 543 C CA . ARG A 1 72 ? -11.181 -3.231 -9.485 1.00 90.94 72 ARG A CA 1
ATOM 544 C C . ARG A 1 72 ? -10.586 -2.795 -10.822 1.00 90.94 72 ARG A C 1
ATOM 546 O O . ARG A 1 72 ? -11.210 -3.040 -11.849 1.00 90.94 72 ARG A O 1
ATOM 553 N N . SER A 1 73 ? -9.413 -2.173 -10.805 1.00 85.44 73 SER A N 1
ATOM 554 C CA . SER A 1 73 ? -8.654 -1.814 -12.006 1.00 85.44 73 SER A CA 1
ATOM 555 C C . SER A 1 73 ? -7.920 -3.008 -12.636 1.00 85.44 73 SER A C 1
ATOM 557 O O . SER A 1 73 ? -7.340 -2.866 -13.706 1.00 85.44 73 SER A O 1
ATOM 559 N N . GLY A 1 74 ? -7.972 -4.197 -12.019 1.00 87.44 74 GLY A N 1
ATOM 560 C CA . GLY A 1 74 ? -7.270 -5.396 -12.494 1.00 87.44 74 GLY A CA 1
ATOM 561 C C . GLY A 1 74 ? -5.820 -5.491 -12.012 1.00 87.44 74 GLY A C 1
ATOM 562 O O . GLY A 1 74 ? -5.020 -6.226 -12.587 1.00 87.44 74 GLY A O 1
ATOM 563 N N . GLU A 1 75 ? -5.477 -4.757 -10.957 1.00 90.88 75 GLU A N 1
ATOM 564 C CA . GLU A 1 75 ? -4.118 -4.597 -10.456 1.00 90.88 75 GLU A CA 1
ATOM 565 C C . GLU A 1 75 ? -3.986 -5.125 -9.030 1.00 90.88 75 GLU A C 1
ATOM 567 O O . GLU A 1 75 ? -4.943 -5.193 -8.254 1.00 90.88 75 GLU A O 1
ATOM 572 N N . LYS A 1 76 ? -2.761 -5.471 -8.647 1.00 89.06 76 LYS A N 1
ATOM 573 C CA . LYS A 1 76 ? -2.445 -5.950 -7.308 1.00 89.06 76 LYS A CA 1
ATOM 574 C C . LYS A 1 76 ? -2.018 -4.782 -6.419 1.00 89.06 76 LYS A C 1
ATOM 576 O O . LYS A 1 76 ? -1.016 -4.135 -6.721 1.00 89.06 76 LYS A O 1
ATOM 581 N N . PRO A 1 77 ? -2.707 -4.517 -5.299 1.00 87.38 77 PRO A N 1
ATOM 582 C CA . PRO A 1 77 ? -2.256 -3.502 -4.364 1.00 87.38 77 PRO A CA 1
ATOM 583 C C . PRO A 1 77 ? -1.056 -4.008 -3.557 1.00 87.38 77 PRO A C 1
ATOM 585 O O . PRO A 1 77 ? -1.116 -5.066 -2.928 1.00 87.38 77 PRO A O 1
ATOM 588 N N . ILE A 1 78 ? 0.018 -3.227 -3.529 1.00 85.75 78 ILE A N 1
ATOM 589 C CA . ILE A 1 78 ? 1.160 -3.412 -2.637 1.00 85.75 78 ILE A CA 1
ATOM 590 C C . ILE A 1 78 ? 1.162 -2.252 -1.654 1.00 85.75 78 ILE A C 1
ATOM 592 O O . ILE A 1 78 ? 1.102 -1.100 -2.062 1.00 85.75 78 ILE A O 1
ATOM 596 N N . CYS A 1 79 ? 1.216 -2.554 -0.362 1.00 80.31 79 CYS A N 1
ATOM 597 C CA . CYS A 1 79 ? 1.319 -1.558 0.695 1.00 80.31 79 CYS A CA 1
ATOM 598 C C . CYS A 1 79 ? 2.462 -1.973 1.614 1.00 80.31 79 CYS A C 1
ATOM 600 O O . CYS A 1 79 ? 2.396 -3.054 2.206 1.00 80.31 79 CYS A O 1
ATOM 602 N N . SER A 1 80 ? 3.501 -1.146 1.682 1.00 71.06 80 SER A N 1
ATOM 603 C CA . SER A 1 80 ? 4.697 -1.368 2.498 1.00 71.06 80 SER A CA 1
ATOM 604 C C . SER A 1 80 ? 4.779 -0.426 3.677 1.00 71.06 80 SER A C 1
ATOM 606 O O . SER A 1 80 ? 3.926 0.484 3.794 1.00 71.06 80 SER A O 1
#

Foldseek 3Di:
DDDDDDDPPPPPPPPPPPVQQFWKFWADPVGTDQVLQVVLLVQLVFDDDPSTTRCVPGDPSSVVSSQVSSVVVVTGMDTD

Secondary structure (DSSP, 8-state):
----------------------EEEEEETTEEEHHHHHHHHHHHT-EEETTEEE-TT--HHHHHHHHHHHHHTT-EEEE-

Radius of gyration: 21.14 Å; chains: 1; bounding box: 59×23×58 Å

Organism: NCBI:txid261697

Sequence (80 aa):
MRFTTTVFQLVAVLTAVVAPAMACYCVNNAGADNESTLKCCNEAGGKWKYPLCETFSMTRSQRIKFQNCCTRSGEKPICS